Protein AF-A0A350CQL3-F1 (afdb_monomer)

Radius of gyration: 13.39 Å; Cα contacts (8 Å, |Δi|>4): 72; chains: 1; bounding box: 29×17×31 Å

Nearest PDB structures (foldseek):
  2pbc-assembly4_D  TM=9.114E-01  e=8.638E-02  Homo sapiens
  4odr-assembly1_A  TM=9.159E-01  e=5.960E-01  Thermus thermophilus
  1kt0-assembly1_A  TM=8.900E-01  e=2.389E+00  Homo sapiens

Foldseek 3Di:
DADAQDKDKDKAFQVNPVAQNADPPPPGHHRDIDIDIDHRNDDD

Secondary structure (DSSP, 8-state):
---TT-EEEEEE-GGGTTGGG--TTSSS-TT--EEEEEE-----

pLDDT: mean 94.97, std 4.3, range [75.44, 97.94]

Mean predicted aligned error: 3.39 Å

Solvent-accessible surface area (backbone atoms only — not comparable to full-atom values): 2822 Å² total; per-residue (Å²): 138,84,51,72,77,37,72,48,79,45,80,40,55,13,84,81,60,50,20,82,72,18,40,88,91,66,84,36,61,48,64,47,64,46,79,44,82,45,69,35,87,70,85,132

Structure (mmCIF, N/CA/C/O backbone):
data_AF-A0A350CQL3-F1
#
_entry.id   AF-A0A350CQL3-F1
#
loop_
_atom_site.group_PDB
_atom_site.id
_atom_site.type_symbol
_atom_site.label_atom_id
_atom_site.label_alt_id
_atom_site.label_comp_id
_atom_site.label_asym_id
_atom_site.label_entity_id
_atom_site.label_seq_id
_atom_site.pdbx_PDB_ins_code
_atom_site.Cartn_x
_atom_site.Cartn_y
_atom_site.Cartn_z
_atom_site.occupancy
_atom_site.B_iso_or_equiv
_atom_site.auth_seq_id
_atom_site.auth_comp_id
_atom_site.auth_asym_id
_atom_site.auth_atom_id
_atom_site.pdbx_PDB_model_num
ATOM 1 N N . GLY A 1 1 ? -16.685 -5.002 2.809 1.00 75.44 1 GLY A N 1
ATOM 2 C CA . GLY A 1 1 ? -15.878 -3.897 3.369 1.00 75.44 1 GLY A CA 1
ATOM 3 C C . GLY A 1 1 ? -15.184 -4.312 4.658 1.00 75.44 1 GLY A C 1
ATOM 4 O O . GLY A 1 1 ? -15.388 -5.439 5.108 1.00 75.44 1 GLY A O 1
ATOM 5 N N . MET A 1 2 ? -14.347 -3.431 5.213 1.00 93.50 2 MET A N 1
ATOM 6 C CA . MET A 1 2 ? -13.653 -3.597 6.503 1.00 93.50 2 MET A CA 1
ATOM 7 C C . MET A 1 2 ? -14.470 -2.984 7.653 1.00 93.50 2 MET A C 1
ATOM 9 O O . MET A 1 2 ? -15.314 -2.126 7.416 1.00 93.50 2 MET A O 1
ATOM 13 N N . LYS A 1 3 ? -14.224 -3.435 8.888 1.00 92.88 3 LYS A N 1
ATOM 14 C CA . LYS A 1 3 ? -14.745 -2.824 10.125 1.00 92.88 3 LYS A CA 1
ATOM 15 C C . LYS A 1 3 ? -13.613 -2.075 10.828 1.00 92.88 3 LYS A C 1
ATOM 17 O O . LYS A 1 3 ? -12.459 -2.454 10.639 1.00 92.88 3 LYS A O 1
ATOM 22 N N . VAL A 1 4 ? -13.932 -1.044 11.613 1.00 96.31 4 VAL A N 1
ATOM 23 C CA . VAL A 1 4 ? -12.944 -0.350 12.463 1.00 96.31 4 VAL A CA 1
ATOM 24 C C . VAL A 1 4 ? -12.228 -1.373 13.354 1.00 96.31 4 VAL A C 1
ATOM 26 O O . VAL A 1 4 ? -12.869 -2.280 13.884 1.00 96.31 4 VAL A O 1
ATOM 29 N N . GLY A 1 5 ? -10.902 -1.273 13.440 1.00 95.75 5 GLY A N 1
ATOM 30 C CA . GLY A 1 5 ? -9.996 -2.246 14.061 1.00 95.75 5 GLY A CA 1
ATOM 31 C C . GLY A 1 5 ? -9.662 -3.465 13.188 1.00 95.75 5 GLY A C 1
ATOM 32 O O . GLY A 1 5 ? -8.833 -4.291 13.560 1.00 95.75 5 GLY A O 1
ATOM 33 N N . GLY A 1 6 ? -10.294 -3.615 12.023 1.00 97.06 6 GLY A N 1
ATOM 34 C CA . GLY A 1 6 ? -10.018 -4.709 11.099 1.00 97.06 6 GLY A CA 1
ATOM 35 C C . GLY A 1 6 ? -8.670 -4.541 10.399 1.00 97.06 6 GLY A C 1
ATOM 36 O O . GLY A 1 6 ? -8.353 -3.449 9.925 1.00 97.06 6 GLY A O 1
ATOM 37 N N . LYS A 1 7 ? -7.926 -5.647 10.269 1.00 97.19 7 LYS A N 1
ATOM 38 C CA . LYS 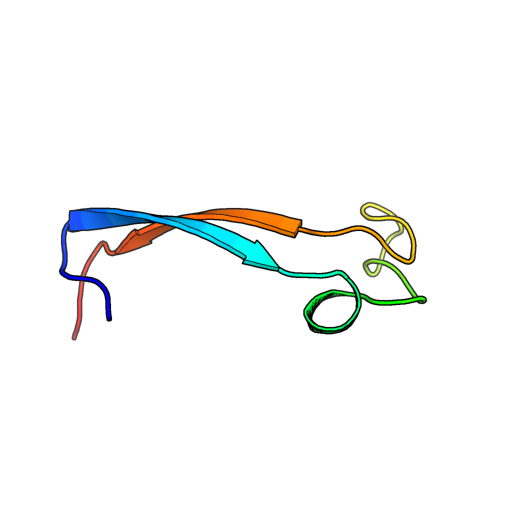A 1 7 ? -6.664 -5.735 9.519 1.00 97.19 7 LYS A CA 1
ATOM 39 C C . LYS A 1 7 ? -6.822 -6.640 8.307 1.00 97.19 7 LYS A C 1
ATOM 41 O O . LYS A 1 7 ? -7.514 -7.658 8.398 1.00 97.19 7 LYS A O 1
ATOM 46 N N . ARG A 1 8 ? -6.223 -6.272 7.176 1.00 96.62 8 ARG A N 1
ATOM 47 C CA . ARG A 1 8 ? -6.215 -7.085 5.951 1.00 96.62 8 ARG A CA 1
ATOM 48 C C . ARG A 1 8 ? -4.952 -6.847 5.141 1.00 96.62 8 ARG A C 1
ATOM 50 O O . ARG A 1 8 ? -4.491 -5.715 5.056 1.00 96.62 8 ARG A O 1
ATOM 57 N N . THR A 1 9 ? -4.498 -7.898 4.473 1.00 97.44 9 THR A N 1
ATOM 58 C CA . THR A 1 9 ? -3.489 -7.808 3.421 1.00 97.44 9 THR A CA 1
ATOM 59 C C . THR A 1 9 ? -4.183 -7.597 2.078 1.00 97.44 9 THR A C 1
ATOM 61 O O . THR A 1 9 ? -5.114 -8.327 1.726 1.00 97.44 9 THR A O 1
ATOM 64 N N . LEU A 1 10 ? -3.754 -6.583 1.336 1.00 96.94 10 LEU A N 1
ATOM 65 C CA . LEU A 1 10 ? -4.193 -6.295 -0.023 1.00 96.94 10 LEU A CA 1
ATOM 66 C C . LEU A 1 10 ? -3.080 -6.675 -0.989 1.00 96.94 10 LEU A C 1
ATOM 68 O O . LEU A 1 10 ? -1.945 -6.243 -0.816 1.00 96.94 10 LEU A O 1
ATOM 72 N N . ILE A 1 11 ? -3.430 -7.447 -2.013 1.00 97.62 11 ILE A N 1
ATOM 73 C CA . ILE A 1 11 ? -2.541 -7.789 -3.122 1.00 97.62 11 ILE A CA 1
ATOM 74 C C . ILE A 1 11 ? -3.044 -7.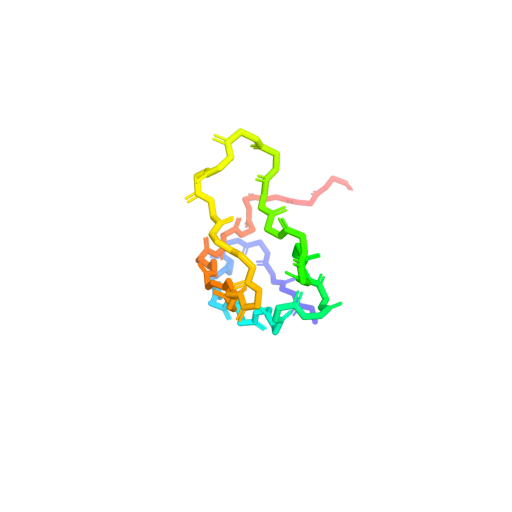014 -4.334 1.00 97.62 11 ILE A C 1
ATOM 76 O O . ILE A 1 11 ? -4.185 -7.202 -4.761 1.00 97.62 11 ILE A O 1
ATOM 80 N N . ILE A 1 12 ? -2.215 -6.114 -4.850 1.00 97.50 12 ILE A N 1
ATOM 81 C CA . ILE A 1 12 ? -2.538 -5.246 -5.978 1.00 97.50 12 ILE A CA 1
ATOM 82 C C . ILE A 1 12 ? -1.640 -5.654 -7.146 1.00 97.50 12 ILE A C 1
ATOM 84 O O . ILE A 1 12 ? -0.442 -5.359 -7.117 1.00 97.50 12 ILE A O 1
ATOM 88 N N . PRO A 1 13 ? -2.201 -6.318 -8.171 1.00 97.94 13 PRO A N 1
ATOM 89 C CA . PRO A 1 13 ? -1.475 -6.614 -9.395 1.00 97.94 13 PRO A CA 1
ATOM 90 C C . PRO A 1 13 ? -0.867 -5.352 -10.010 1.00 97.94 13 PRO A C 1
ATOM 92 O O . PRO A 1 13 ? -1.490 -4.287 -9.991 1.00 97.94 13 PRO A O 1
ATOM 95 N N . SER A 1 14 ? 0.306 -5.475 -10.623 1.00 97.50 14 SER A N 1
ATOM 96 C CA . SER A 1 14 ? 1.093 -4.350 -11.135 1.00 97.50 14 SER A CA 1
ATOM 97 C C . SER A 1 14 ? 0.304 -3.416 -12.057 1.00 97.50 14 SER A C 1
ATOM 99 O O . SER A 1 14 ? 0.423 -2.197 -11.950 1.00 97.50 14 SER A O 1
ATOM 101 N N . HIS A 1 15 ? -0.568 -3.958 -12.911 1.00 96.94 15 HIS A N 1
ATOM 102 C CA . HIS A 1 15 ? -1.410 -3.189 -13.835 1.00 96.94 15 HIS A CA 1
ATOM 103 C C . HIS A 1 15 ? -2.488 -2.326 -13.152 1.00 96.94 15 HIS A C 1
ATOM 105 O O . HIS A 1 15 ? -2.993 -1.396 -13.777 1.00 96.94 15 HIS A O 1
ATOM 111 N N . LEU A 1 16 ? -2.832 -2.614 -11.892 1.00 97.12 16 LEU A N 1
ATOM 112 C CA . LEU A 1 16 ? -3.681 -1.772 -11.036 1.00 97.12 16 LEU A CA 1
ATOM 113 C C . LEU A 1 16 ? -2.855 -0.844 -10.126 1.00 97.12 16 LEU A C 1
ATOM 115 O O . LEU A 1 16 ? -3.426 -0.037 -9.395 1.00 97.12 16 LEU A O 1
ATOM 119 N N . ALA A 1 17 ? -1.526 -0.964 -10.164 1.00 95.81 17 ALA A N 1
ATOM 120 C CA . ALA A 1 17 ? -0.566 -0.168 -9.412 1.00 95.81 17 ALA A CA 1
ATOM 121 C C . ALA A 1 17 ? 0.264 0.723 -10.362 1.00 95.81 17 ALA A C 1
ATOM 123 O O . ALA A 1 17 ? -0.290 1.542 -11.094 1.00 95.81 17 ALA A O 1
ATOM 124 N N . TYR A 1 18 ? 1.596 0.593 -10.353 1.00 96.69 18 TYR A N 1
ATOM 125 C CA . TYR A 1 18 ? 2.504 1.421 -11.162 1.00 96.69 18 TYR A CA 1
ATOM 126 C C . TYR A 1 18 ? 2.772 0.875 -12.578 1.00 96.69 18 TYR A C 1
ATOM 128 O O . TYR A 1 18 ? 3.414 1.543 -13.396 1.00 96.69 18 TYR A O 1
ATOM 136 N N . GLY A 1 19 ? 2.275 -0.326 -12.884 1.00 95.88 19 GLY A N 1
ATOM 137 C CA . GLY A 1 19 ? 2.360 -0.983 -14.186 1.00 95.88 19 GLY A CA 1
ATOM 138 C C . GLY A 1 19 ? 3.772 -1.029 -14.766 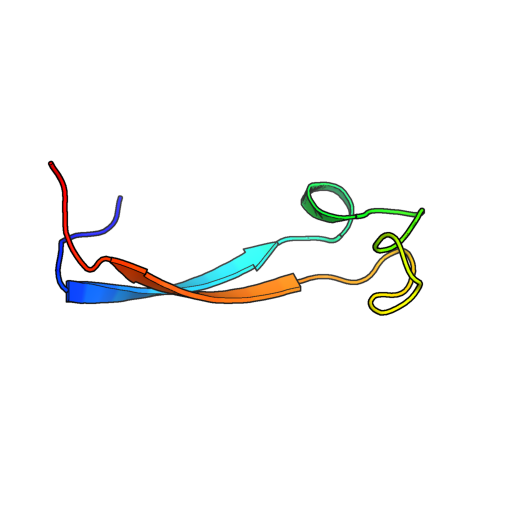1.00 95.88 19 GLY A C 1
ATOM 139 O O . GLY A 1 19 ? 4.774 -1.055 -14.053 1.00 95.88 19 GLY A O 1
ATOM 140 N N . LYS A 1 20 ? 3.849 -0.958 -16.095 1.00 96.69 20 LYS A N 1
ATOM 141 C CA . LYS A 1 20 ? 5.104 -1.002 -16.864 1.00 96.69 20 LYS A CA 1
ATOM 142 C C . LYS A 1 20 ? 6.059 0.164 -16.601 1.00 96.69 20 LYS A C 1
ATOM 144 O O . LYS A 1 20 ? 7.186 0.150 -17.084 1.00 96.69 20 LYS A O 1
ATOM 149 N N . ARG A 1 21 ? 5.613 1.217 -15.910 1.00 95.31 21 ARG A N 1
ATOM 150 C CA . ARG A 1 21 ? 6.446 2.396 -15.647 1.00 95.31 21 ARG A CA 1
ATOM 151 C C . ARG A 1 21 ? 7.240 2.268 -14.348 1.00 95.31 21 ARG A C 1
ATOM 153 O O . ARG A 1 21 ? 8.322 2.841 -14.262 1.00 95.31 21 ARG A O 1
ATOM 160 N N . GLY A 1 22 ? 6.722 1.533 -13.365 1.00 94.12 22 GLY A N 1
ATOM 161 C CA . GLY A 1 22 ? 7.268 1.546 -12.008 1.00 94.12 22 GLY A CA 1
ATOM 162 C C . GLY A 1 22 ? 6.996 2.869 -11.278 1.00 94.12 22 GLY A C 1
ATOM 163 O O . GLY A 1 22 ? 6.417 3.811 -11.835 1.00 94.12 22 GLY A O 1
ATOM 164 N N . ALA A 1 23 ? 7.366 2.934 -9.999 1.00 95.38 23 ALA A N 1
ATOM 165 C CA . ALA A 1 23 ? 7.104 4.115 -9.184 1.00 95.38 23 ALA A CA 1
ATOM 166 C C . ALA A 1 23 ? 8.012 5.295 -9.575 1.00 95.38 23 ALA A C 1
ATOM 168 O O . ALA A 1 23 ? 9.192 5.104 -9.896 1.00 95.38 23 ALA A O 1
ATOM 169 N N . PRO A 1 24 ? 7.501 6.538 -9.493 1.00 88.81 24 PRO A N 1
ATOM 170 C CA . PRO A 1 24 ? 8.333 7.728 -9.622 1.00 88.81 24 PRO A CA 1
ATOM 171 C C . PRO A 1 24 ? 9.511 7.680 -8.640 1.00 88.81 24 PRO A C 1
ATOM 173 O O . PRO A 1 24 ? 9.334 7.360 -7.469 1.00 88.81 24 PRO A O 1
ATOM 176 N N . GLY A 1 25 ? 10.717 7.997 -9.115 1.00 89.75 25 GLY A N 1
ATOM 177 C CA . GLY A 1 25 ? 11.933 7.946 -8.294 1.00 89.75 25 GLY A CA 1
ATOM 178 C C . GLY A 1 25 ? 12.616 6.575 -8.229 1.00 89.75 25 GLY A C 1
ATOM 179 O O . GLY A 1 25 ? 13.645 6.459 -7.573 1.00 89.75 25 GLY A O 1
ATOM 180 N N . GLY A 1 26 ? 12.098 5.556 -8.927 1.00 87.75 26 GLY A N 1
ATOM 181 C CA . GLY A 1 26 ? 12.800 4.285 -9.151 1.00 87.75 26 GLY A CA 1
ATOM 182 C C . GLY A 1 26 ? 12.814 3.320 -7.963 1.00 87.75 26 GLY A C 1
ATOM 183 O O . GLY A 1 26 ? 13.472 2.288 -8.033 1.00 87.75 26 GLY A O 1
ATOM 184 N N . SER A 1 27 ? 12.083 3.619 -6.888 1.00 94.50 27 SER A N 1
ATOM 185 C CA . SER A 1 27 ? 11.988 2.751 -5.707 1.00 94.50 27 SER A CA 1
ATOM 186 C C . SER A 1 27 ? 11.208 1.458 -5.959 1.00 94.50 27 SER A C 1
ATOM 188 O O . SER A 1 27 ? 11.396 0.488 -5.229 1.00 94.50 27 SER A O 1
ATOM 190 N N . ILE A 1 28 ? 10.345 1.431 -6.981 1.00 94.75 28 ILE A N 1
ATOM 191 C CA . ILE A 1 28 ? 9.566 0.251 -7.372 1.00 94.75 28 ILE A CA 1
ATOM 192 C C . ILE A 1 28 ? 9.757 0.026 -8.877 1.00 94.75 28 ILE A C 1
ATOM 194 O O . ILE A 1 28 ? 9.403 0.917 -9.659 1.00 94.75 28 ILE A O 1
ATOM 198 N N . PRO A 1 29 ? 10.297 -1.130 -9.294 1.00 95.94 29 PRO A N 1
ATOM 199 C CA . PRO A 1 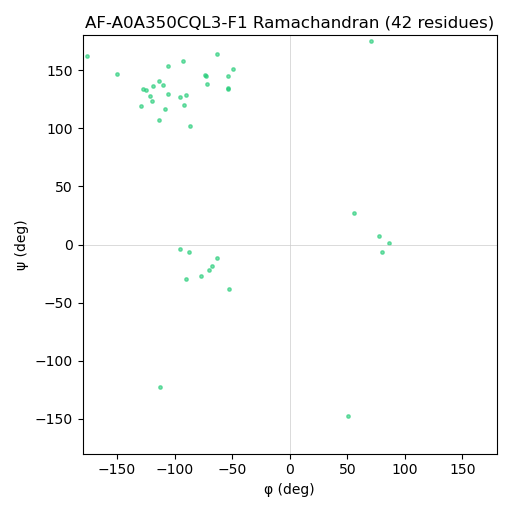29 ? 10.487 -1.454 -10.702 1.00 95.94 29 PRO A CA 1
ATOM 200 C C . PRO A 1 29 ? 9.169 -1.560 -11.493 1.00 95.94 29 PRO A C 1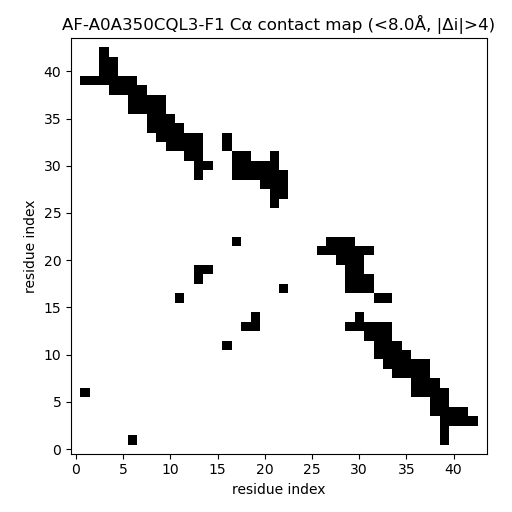
ATOM 202 O O . PRO A 1 29 ? 8.091 -1.711 -10.908 1.00 95.94 29 PRO A O 1
ATOM 205 N N . PRO A 1 30 ? 9.239 -1.522 -12.835 1.00 97.56 30 PRO A N 1
ATOM 206 C CA . PRO A 1 30 ? 8.147 -1.942 -13.708 1.00 97.56 30 PRO A CA 1
ATOM 207 C C . PRO A 1 30 ? 7.568 -3.315 -13.353 1.00 97.56 30 PRO A C 1
ATOM 209 O O . PRO A 1 30 ? 8.278 -4.187 -12.854 1.00 97.56 30 PRO A O 1
ATOM 212 N N . ASP A 1 31 ? 6.279 -3.499 -13.646 1.00 97.25 31 ASP A N 1
ATOM 213 C CA . ASP A 1 31 ? 5.565 -4.784 -13.593 1.00 97.25 31 ASP A CA 1
ATOM 214 C C . ASP A 1 31 ? 5.640 -5.507 -12.233 1.00 97.25 31 ASP A C 1
ATOM 216 O O . ASP A 1 31 ? 5.506 -6.725 -12.149 1.00 97.25 31 ASP A O 1
ATOM 220 N N . THR A 1 32 ? 5.806 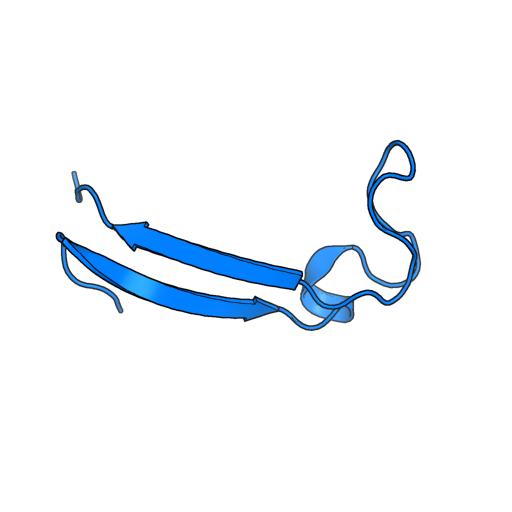-4.743 -11.151 1.00 97.38 32 THR A N 1
ATOM 221 C CA . THR A 1 32 ? 5.881 -5.258 -9.778 1.00 97.38 32 THR A CA 1
ATOM 222 C C . THR A 1 32 ? 4.515 -5.200 -9.092 1.00 97.38 32 THR A C 1
ATOM 224 O O . THR A 1 32 ? 3.879 -4.142 -9.055 1.00 97.38 32 THR A O 1
ATOM 227 N N . ASP A 1 33 ? 4.067 -6.329 -8.541 1.00 97.50 33 ASP A N 1
ATOM 228 C CA . ASP A 1 33 ? 2.864 -6.406 -7.705 1.00 97.50 33 ASP A CA 1
ATOM 229 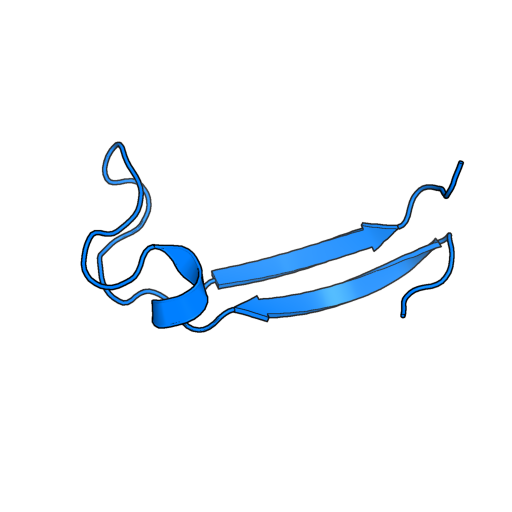C C . ASP A 1 33 ? 3.125 -5.788 -6.325 1.00 97.50 33 ASP A C 1
ATOM 231 O O . ASP A 1 33 ? 4.226 -5.893 -5.780 1.00 97.50 33 ASP A O 1
ATOM 235 N N . LEU A 1 34 ? 2.106 -5.157 -5.737 1.00 97.06 34 LEU A N 1
ATOM 236 C CA . LEU A 1 34 ? 2.212 -4.527 -4.421 1.00 97.06 34 LEU A CA 1
ATOM 237 C C . LEU A 1 34 ? 1.416 -5.298 -3.377 1.00 97.06 34 LEU A C 1
ATOM 239 O O . LEU A 1 34 ? 0.268 -5.679 -3.607 1.00 97.06 34 LEU A O 1
ATOM 243 N N . ILE A 1 35 ? 2.015 -5.468 -2.202 1.00 97.2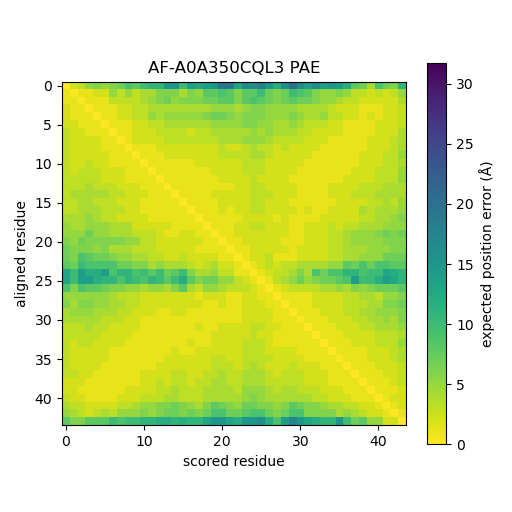5 35 ILE A N 1
ATOM 244 C CA . ILE A 1 35 ? 1.381 -6.097 -1.047 1.00 97.25 35 ILE A CA 1
ATOM 245 C C . ILE A 1 35 ? 1.360 -5.078 0.086 1.00 97.25 35 ILE A C 1
ATOM 247 O O . ILE A 1 35 ? 2.404 -4.555 0.473 1.00 97.25 35 ILE A O 1
ATOM 251 N N . PHE A 1 36 ? 0.170 -4.791 0.608 1.00 97.19 36 PHE A N 1
ATOM 252 C CA . PHE A 1 36 ? -0.021 -3.852 1.709 1.00 97.19 36 PHE A CA 1
ATOM 253 C C . PHE A 1 36 ? -0.759 -4.509 2.860 1.00 97.19 36 PHE A C 1
ATOM 255 O O . PHE A 1 36 ? -1.831 -5.073 2.655 1.00 97.19 36 PHE A O 1
ATOM 262 N N . ASP A 1 37 ? -0.253 -4.329 4.074 1.00 97.38 37 ASP A N 1
ATOM 263 C CA . ASP A 1 37 ? -1.018 -4.591 5.286 1.00 97.38 37 ASP A CA 1
ATOM 264 C C . ASP A 1 37 ? -1.718 -3.308 5.730 1.00 9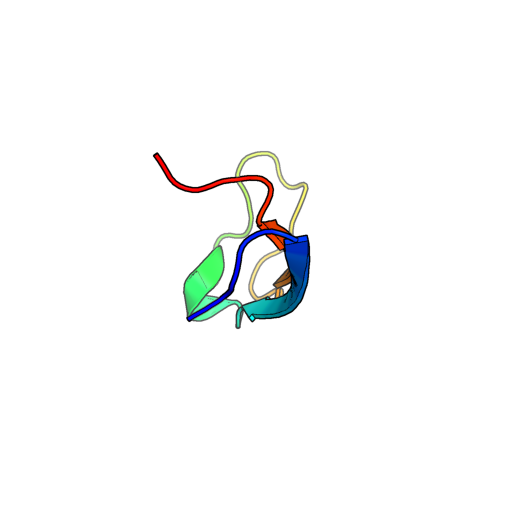7.38 37 ASP A C 1
ATOM 266 O O . ASP A 1 37 ? -1.086 -2.283 5.987 1.00 97.38 37 ASP A O 1
ATOM 270 N N . VAL A 1 38 ? -3.046 -3.358 5.787 1.00 96.62 38 VAL A N 1
ATOM 271 C CA . VAL A 1 38 ? -3.897 -2.204 6.082 1.00 96.62 38 VAL A CA 1
ATOM 272 C C . VAL A 1 38 ? -4.689 -2.453 7.355 1.00 96.62 38 VAL A C 1
ATOM 274 O O . VAL A 1 38 ? -5.285 -3.517 7.535 1.00 96.62 38 VAL A O 1
ATOM 277 N N . GLU A 1 39 ? -4.758 -1.430 8.205 1.00 97.50 39 GLU A N 1
ATOM 278 C CA . GLU A 1 39 ? -5.580 -1.393 9.411 1.00 97.50 39 GLU A CA 1
ATOM 279 C C . GLU A 1 39 ? -6.558 -0.216 9.355 1.00 97.50 39 GLU A C 1
ATOM 281 O O . GLU A 1 39 ? -6.169 0.928 9.111 1.00 97.50 39 GLU A O 1
ATOM 286 N N . LEU A 1 40 ? -7.848 -0.488 9.573 1.00 96.31 40 LEU A N 1
ATOM 287 C CA . LEU A 1 40 ? -8.873 0.555 9.589 1.00 96.31 40 LEU A CA 1
ATOM 288 C C . LEU A 1 40 ? -8.982 1.168 10.989 1.00 96.31 40 LEU A C 1
ATOM 290 O O . LEU A 1 40 ? -9.621 0.595 11.865 1.00 96.31 40 LEU A O 1
ATOM 294 N N . LEU A 1 41 ? -8.400 2.349 11.186 1.00 96.00 41 LEU A N 1
ATOM 295 C CA . LEU A 1 41 ? -8.362 3.012 12.498 1.00 96.00 41 LEU A CA 1
ATOM 296 C C . LEU A 1 41 ? -9.684 3.684 12.897 1.00 96.00 41 LEU A C 1
ATOM 298 O O . LEU A 1 41 ? -9.984 3.805 14.080 1.00 96.00 41 LEU A O 1
ATOM 302 N N . GLY A 1 42 ? -10.494 4.106 11.929 1.00 95.50 42 GLY A N 1
ATOM 303 C CA . GLY A 1 42 ? -11.752 4.794 12.194 1.00 95.50 42 GLY A CA 1
ATOM 304 C C . GLY A 1 42 ? -12.527 5.093 10.918 1.00 95.50 42 GLY A C 1
ATOM 305 O O . GLY A 1 42 ? -11.972 5.066 9.821 1.00 95.50 42 GLY A O 1
ATOM 306 N N . VAL A 1 43 ? -13.818 5.375 11.076 1.00 90.75 43 VAL A N 1
ATOM 307 C CA . VAL A 1 43 ? -14.699 5.902 10.026 1.00 90.75 43 VAL A CA 1
ATOM 308 C C . VAL A 1 43 ? -15.359 7.146 10.610 1.00 90.75 43 VAL A C 1
ATOM 310 O O . VAL A 1 43 ? -15.772 7.115 11.770 1.00 90.75 43 VAL A O 1
ATOM 313 N N . LYS A 1 44 ? -15.395 8.235 9.845 1.00 82.25 44 LYS A N 1
ATOM 314 C CA . LYS A 1 44 ? -16.027 9.497 10.236 1.00 82.25 44 LYS A CA 1
ATOM 315 C C . LYS A 1 44 ? -17.332 9.681 9.479 1.00 82.25 44 LYS A C 1
ATOM 317 O O . LYS A 1 44 ? -17.358 9.279 8.295 1.00 82.25 44 LYS A O 1
#

Sequence (44 aa):
GMKVGGKRTLIIPSHLAYGKRGAPGGSIPPDTDLIFDVELLGVK